Protein AF-A0A3M1LSR7-F1 (afdb_monomer_lite)

pLDDT: mean 83.46, std 18.23, range [36.19, 96.94]

Radius of gyration: 15.47 Å; chains: 1; bounding box: 31×16×43 Å

Secondary structure (DSSP, 8-state):
----S-S--STT------PPTTSPPEEEEEEEEEESSS-HHHHHT--TT--HHHHHHIIIIISGGGEEEEEEEEEEE--

Structure (mmCIF, N/CA/C/O backbone):
data_AF-A0A3M1LSR7-F1
#
_entry.id   AF-A0A3M1LSR7-F1
#
loop_
_atom_site.group_PDB
_atom_site.id
_atom_site.type_symbol
_atom_site.label_atom_id
_atom_site.label_alt_id
_atom_site.label_comp_id
_atom_site.label_asym_id
_atom_site.label_entity_id
_atom_site.label_seq_id
_atom_site.pdbx_PDB_ins_code
_atom_site.Cartn_x
_atom_site.Cartn_y
_atom_site.Cartn_z
_atom_site.occupancy
_atom_site.B_iso_or_equiv
_atom_site.auth_seq_id
_atom_site.auth_comp_id
_atom_site.auth_asym_id
_atom_site.auth_atom_id
_atom_site.pdbx_PDB_model_num
ATOM 1 N N . MET A 1 1 ? 4.845 -0.290 26.132 1.00 43.28 1 MET A N 1
ATOM 2 C CA . MET A 1 1 ? 4.192 -1.041 25.037 1.00 43.28 1 MET A CA 1
ATOM 3 C C . MET A 1 1 ? 4.572 -0.393 23.699 1.00 43.28 1 MET A C 1
ATOM 5 O O . MET A 1 1 ? 3.744 0.222 23.053 1.00 43.28 1 MET A O 1
ATOM 9 N N . PHE A 1 2 ? 5.864 -0.439 23.351 1.00 41.81 2 PHE A N 1
ATOM 10 C CA . PHE A 1 2 ? 6.456 0.091 22.101 1.00 41.81 2 PHE A CA 1
ATOM 11 C C . PHE A 1 2 ? 7.738 -0.698 21.758 1.00 41.81 2 PHE A C 1
ATOM 13 O O . PHE A 1 2 ? 8.712 -0.172 21.242 1.00 41.81 2 PHE A O 1
ATOM 20 N N . ARG A 1 3 ? 7.822 -1.968 22.150 1.00 36.19 3 ARG A N 1
ATOM 21 C CA . ARG A 1 3 ? 9.008 -2.788 21.891 1.00 36.19 3 ARG A CA 1
ATOM 22 C C . ARG A 1 3 ? 8.530 -4.196 21.625 1.00 36.19 3 ARG A C 1
ATOM 24 O O . ARG A 1 3 ? 8.197 -4.891 22.570 1.00 36.19 3 ARG A O 1
ATOM 31 N N . ASP A 1 4 ? 8.287 -4.459 20.346 1.00 39.53 4 ASP A N 1
ATOM 32 C CA . ASP A 1 4 ? 8.533 -5.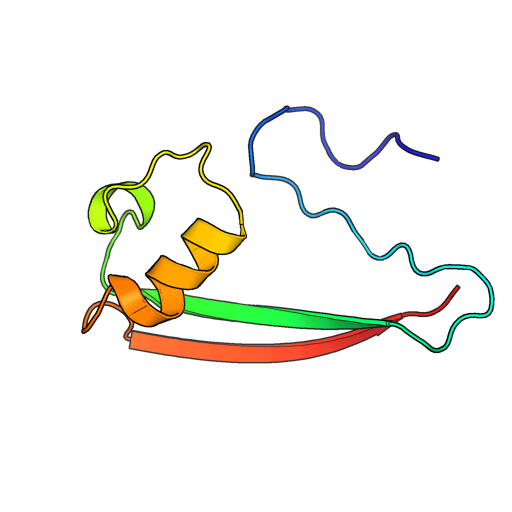739 19.663 1.00 39.53 4 ASP A CA 1
ATOM 33 C C . ASP A 1 4 ? 7.851 -5.764 18.287 1.00 39.53 4 ASP A C 1
ATOM 35 O O . ASP A 1 4 ? 7.148 -6.698 17.923 1.00 39.53 4 ASP A O 1
ATOM 39 N N . MET A 1 5 ? 8.089 -4.723 17.479 1.00 42.78 5 MET A N 1
ATOM 40 C CA . MET A 1 5 ? 7.910 -4.805 16.024 1.00 42.78 5 MET A CA 1
ATOM 41 C C . MET A 1 5 ? 9.151 -4.262 15.314 1.00 42.78 5 MET A C 1
ATOM 43 O O . MET A 1 5 ? 9.159 -3.193 14.714 1.00 42.78 5 MET A O 1
ATOM 47 N N . GLY A 1 6 ? 10.209 -5.066 15.446 1.00 40.22 6 GLY A N 1
ATOM 48 C CA . GLY A 1 6 ? 11.363 -5.169 14.560 1.00 40.22 6 GLY A CA 1
ATOM 49 C C . GLY A 1 6 ? 12.381 -4.027 14.620 1.00 40.22 6 GLY A C 1
ATOM 50 O O . GLY A 1 6 ? 12.128 -2.867 14.306 1.00 40.22 6 GLY A O 1
ATOM 51 N N . ALA A 1 7 ? 13.586 -4.404 15.018 1.00 36.62 7 ALA A N 1
ATOM 52 C CA . ALA A 1 7 ? 14.767 -3.569 15.009 1.00 36.62 7 ALA A CA 1
ATOM 53 C C . ALA A 1 7 ? 15.291 -3.387 13.575 1.00 36.62 7 ALA A C 1
ATOM 55 O O . ALA A 1 7 ? 15.945 -4.281 13.058 1.00 36.62 7 ALA A O 1
ATOM 56 N N . ALA A 1 8 ? 14.999 -2.247 12.953 1.00 39.22 8 ALA A N 1
ATOM 57 C CA . ALA A 1 8 ? 15.855 -1.543 11.989 1.00 39.22 8 ALA A CA 1
ATOM 58 C C . ALA A 1 8 ? 15.070 -0.323 11.492 1.00 39.22 8 ALA A C 1
ATOM 60 O O . ALA A 1 8 ? 13.964 -0.478 10.991 1.00 39.22 8 ALA A O 1
ATOM 61 N N . GLY A 1 9 ? 15.605 0.887 11.657 1.00 42.59 9 GLY A N 1
ATOM 62 C CA . GLY A 1 9 ? 14.995 2.150 11.218 1.00 42.59 9 GLY A CA 1
ATOM 63 C C . GLY A 1 9 ? 14.937 2.331 9.695 1.00 42.59 9 GLY A C 1
ATOM 64 O O . GLY A 1 9 ? 15.328 3.377 9.190 1.00 42.59 9 GLY A O 1
ATOM 65 N N . GLU A 1 10 ? 14.470 1.317 8.975 1.00 51.00 10 GLU A N 1
ATOM 66 C CA . GLU A 1 10 ? 14.175 1.328 7.547 1.00 51.00 10 GLU A CA 1
ATOM 67 C C . GLU A 1 10 ? 12.651 1.254 7.361 1.00 51.00 10 GLU A C 1
ATOM 69 O O . GLU A 1 10 ? 11.926 0.792 8.243 1.00 51.00 10 GLU A O 1
ATOM 74 N N . ASN A 1 11 ? 12.138 1.690 6.210 1.00 51.97 11 ASN A N 1
ATOM 75 C CA . ASN A 1 11 ? 10.703 1.725 5.880 1.00 51.97 11 ASN A CA 1
ATOM 76 C C . ASN A 1 11 ? 10.035 0.327 5.753 1.00 51.97 11 ASN A C 1
ATOM 78 O O . ASN A 1 11 ? 9.058 0.169 5.025 1.00 51.97 11 ASN A O 1
ATOM 82 N N . GLY A 1 12 ? 10.579 -0.704 6.405 1.00 50.69 12 GLY A N 1
ATOM 83 C CA . GLY A 1 12 ? 10.275 -2.115 6.173 1.00 50.69 12 GLY A CA 1
ATOM 84 C C . GLY A 1 12 ? 9.334 -2.776 7.177 1.00 50.69 12 GLY A C 1
ATOM 85 O O . GLY A 1 12 ? 8.985 -3.938 6.977 1.00 50.69 12 GLY A O 1
ATOM 86 N N . ASN A 1 13 ? 8.899 -2.089 8.237 1.00 59.12 13 ASN A N 1
ATOM 87 C CA . ASN A 1 13 ? 8.197 -2.765 9.329 1.00 59.12 13 ASN A CA 1
ATOM 88 C C . ASN A 1 13 ? 6.711 -2.421 9.400 1.00 59.12 13 ASN A C 1
ATOM 90 O O . ASN A 1 13 ? 6.312 -1.261 9.504 1.00 59.12 13 ASN A O 1
ATOM 94 N N . HIS A 1 14 ? 5.881 -3.465 9.398 1.00 68.06 14 HIS A N 1
ATOM 95 C CA . HIS A 1 14 ? 4.450 -3.348 9.636 1.00 68.06 14 HIS A CA 1
ATOM 96 C C . HIS A 1 14 ? 4.185 -3.048 11.118 1.00 68.06 14 HIS A C 1
ATOM 98 O O . HIS A 1 14 ? 4.393 -3.905 11.975 1.00 68.06 14 HIS A O 1
ATOM 104 N N . GLY A 1 15 ? 3.717 -1.835 11.419 1.00 74.31 15 GLY A N 1
ATOM 105 C CA . GLY A 1 15 ? 3.151 -1.496 12.724 1.00 74.31 15 GLY A CA 1
ATOM 106 C C . GLY A 1 15 ? 1.732 -2.047 12.824 1.00 74.31 15 GLY A C 1
ATOM 107 O O . GLY A 1 15 ? 0.842 -1.577 12.118 1.00 74.31 15 GLY A O 1
ATOM 108 N N . GLY A 1 16 ? 1.534 -3.065 13.660 1.00 79.50 16 GLY A N 1
ATOM 109 C CA . GLY A 1 16 ? 0.245 -3.737 13.811 1.00 79.50 16 GLY A CA 1
ATOM 110 C C . GLY A 1 16 ? -0.870 -2.845 14.386 1.00 79.50 16 GLY A C 1
ATOM 111 O O . GLY A 1 16 ? -0.629 -1.705 14.793 1.00 79.50 16 GLY A O 1
ATOM 112 N N . PRO A 1 17 ? -2.109 -3.363 14.452 1.00 82.31 17 PRO A N 1
ATOM 113 C CA . PRO A 1 17 ? -3.268 -2.628 14.952 1.00 82.31 17 PRO A CA 1
ATOM 114 C C . PRO A 1 17 ? -3.091 -2.064 16.371 1.00 82.31 17 PRO A C 1
ATOM 116 O O . PRO A 1 17 ? -2.789 -2.790 17.318 1.00 82.31 17 PRO A O 1
ATOM 119 N N . CYS A 1 18 ? -3.338 -0.764 16.540 1.00 86.31 18 CYS A N 1
ATOM 120 C CA . CYS A 1 18 ? -3.361 -0.095 17.843 1.00 86.31 18 CYS A CA 1
ATOM 121 C C . CYS A 1 18 ? -4.498 0.947 17.918 1.00 86.31 18 CYS A C 1
ATOM 123 O O . CYS A 1 18 ? -4.218 2.142 18.035 1.00 86.31 18 CYS A O 1
ATOM 125 N N . PRO A 1 19 ? -5.773 0.528 17.800 1.00 86.81 19 PRO A N 1
ATOM 126 C CA . PRO A 1 19 ? -6.904 1.435 17.957 1.00 86.81 19 PRO A CA 1
ATOM 127 C C . PRO A 1 19 ? -7.007 1.922 19.417 1.00 86.81 19 PRO A C 1
ATOM 129 O O . PRO A 1 19 ? -6.584 1.193 20.330 1.00 86.81 19 PRO A O 1
ATOM 132 N N . PRO A 1 20 ? -7.542 3.133 19.658 1.00 88.94 20 PRO A N 1
ATOM 133 C CA . PRO A 1 20 ? -7.868 3.605 20.999 1.00 88.94 20 PRO A CA 1
ATOM 134 C C . PRO A 1 20 ? -8.866 2.676 21.700 1.00 88.94 20 PRO A C 1
ATOM 136 O O . PRO A 1 20 ? -9.682 2.017 21.058 1.00 88.94 20 PRO A O 1
ATOM 139 N N . VAL A 1 21 ? -8.785 2.615 23.030 1.00 89.50 21 VAL A N 1
ATOM 140 C CA . VAL A 1 21 ? -9.710 1.805 23.836 1.00 89.50 21 VAL A CA 1
ATOM 141 C C . VAL A 1 21 ? -11.104 2.418 23.764 1.00 89.50 21 VAL A C 1
ATOM 143 O O . VAL A 1 21 ? -11.261 3.602 24.058 1.00 89.50 21 VAL A O 1
ATOM 146 N N . GLY A 1 22 ? -12.106 1.605 23.428 1.00 89.06 22 GLY A N 1
ATOM 147 C CA . GLY A 1 22 ? -13.507 2.034 23.377 1.00 89.06 22 GLY A CA 1
ATOM 148 C C . GLY A 1 22 ? -13.935 2.760 22.096 1.00 89.06 22 GLY A C 1
ATOM 149 O O . GLY A 1 22 ? -15.121 3.062 21.959 1.00 89.06 22 GLY A O 1
ATOM 150 N N . ASP A 1 23 ? -13.023 2.991 21.146 1.00 91.12 23 ASP A N 1
ATOM 151 C CA . ASP A 1 23 ? -13.390 3.446 19.802 1.00 91.12 23 ASP A CA 1
ATOM 152 C C . ASP A 1 23 ? -14.029 2.294 18.995 1.00 91.12 23 ASP A C 1
ATOM 154 O O . ASP A 1 23 ? -13.721 1.116 19.225 1.00 91.12 23 ASP A O 1
ATOM 158 N N . PRO A 1 24 ? -14.908 2.594 18.016 1.00 93.25 24 PRO A N 1
ATOM 159 C CA . PRO A 1 24 ? -15.394 1.588 17.074 1.00 93.25 24 PRO A CA 1
ATOM 160 C C . PRO A 1 24 ? -14.226 0.861 16.384 1.00 93.25 24 PRO A C 1
ATOM 162 O O . PRO A 1 24 ? -13.204 1.496 16.125 1.00 93.25 24 PRO A O 1
ATOM 165 N N . PRO A 1 25 ? -14.347 -0.435 16.025 1.00 94.25 25 PRO A N 1
ATOM 166 C CA . PRO A 1 25 ? -13.264 -1.168 15.373 1.00 94.25 25 PRO A CA 1
ATOM 167 C C . PRO A 1 25 ? -12.688 -0.429 14.156 1.00 94.25 25 PRO A C 1
ATOM 169 O O . PRO A 1 25 ? -13.408 -0.098 13.214 1.00 94.25 25 PRO A O 1
ATOM 172 N N . HI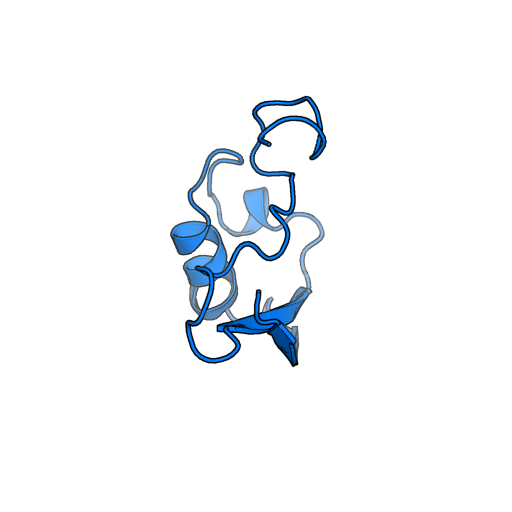S A 1 26 ? -11.374 -0.201 14.155 1.00 94.12 26 HIS A N 1
ATOM 173 C CA . HIS A 1 26 ? -10.685 0.461 13.051 1.00 94.12 26 HIS A CA 1
ATOM 174 C C . HIS A 1 26 ? -10.611 -0.463 11.836 1.00 94.12 26 HIS A C 1
ATOM 176 O O . HIS A 1 26 ? -10.425 -1.675 11.969 1.00 94.12 26 HIS A O 1
ATOM 182 N N . HIS A 1 27 ? -10.706 0.124 10.643 1.00 95.38 27 HIS A N 1
ATOM 183 C CA . HIS A 1 27 ? -10.562 -0.584 9.375 1.00 95.38 27 HIS A CA 1
ATOM 184 C C . HIS A 1 27 ? -9.100 -0.573 8.916 1.00 95.38 27 HIS A C 1
ATOM 186 O O . HIS A 1 27 ? -8.513 0.482 8.681 1.00 95.38 27 HIS A O 1
ATOM 192 N N . TYR A 1 28 ? -8.534 -1.757 8.725 1.00 93.44 28 TYR A N 1
ATOM 193 C CA . TYR A 1 28 ? -7.194 -1.980 8.197 1.00 93.44 28 TYR A CA 1
ATOM 194 C C . TYR A 1 28 ? -7.318 -2.501 6.767 1.00 93.44 28 TYR A C 1
ATOM 196 O O . TYR A 1 28 ? -7.726 -3.642 6.545 1.00 93.44 28 TYR A O 1
ATOM 204 N N . VAL A 1 29 ? -7.009 -1.644 5.792 1.00 94.06 29 VAL A N 1
ATOM 205 C CA . VAL A 1 29 ? -7.120 -1.966 4.364 1.00 94.06 29 VAL A CA 1
ATOM 206 C C . VAL A 1 29 ? -5.776 -2.465 3.850 1.00 94.06 29 VAL A C 1
ATOM 208 O O . VAL A 1 29 ? -4.817 -1.703 3.731 1.00 94.06 29 VAL A O 1
ATOM 211 N N . PHE A 1 30 ? -5.719 -3.742 3.502 1.00 92.56 30 PHE A N 1
ATOM 212 C CA . PHE A 1 30 ? -4.552 -4.362 2.894 1.00 92.56 30 PHE A CA 1
ATOM 213 C C . PHE A 1 30 ? -4.711 -4.338 1.383 1.00 92.56 30 PHE A C 1
ATOM 215 O O . PHE A 1 30 ? -5.783 -4.633 0.860 1.00 92.56 30 PHE A O 1
ATOM 222 N N . THR A 1 31 ? -3.651 -3.963 0.672 1.00 93.19 31 THR A N 1
ATOM 223 C CA . THR A 1 31 ? -3.651 -3.919 -0.790 1.00 93.19 31 THR A CA 1
ATOM 224 C C . THR A 1 31 ? -2.388 -4.558 -1.336 1.00 93.19 31 THR A C 1
ATOM 226 O O . THR A 1 31 ? -1.286 -4.158 -0.969 1.00 93.19 31 THR A O 1
ATOM 229 N N . LEU A 1 32 ? -2.563 -5.512 -2.242 1.00 93.38 32 LEU A N 1
ATOM 230 C CA . LEU A 1 32 ? -1.500 -6.125 -3.021 1.00 93.38 32 LEU A CA 1
ATOM 231 C C . LEU A 1 32 ? -1.515 -5.539 -4.434 1.00 93.38 32 LEU A 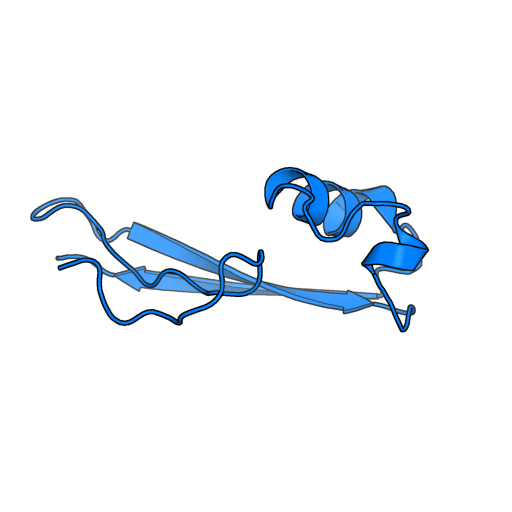C 1
ATOM 233 O O . LEU A 1 32 ? -2.580 -5.379 -5.034 1.00 93.38 32 LEU A O 1
ATOM 237 N N . TYR A 1 33 ? -0.328 -5.247 -4.960 1.00 94.56 33 TYR A N 1
ATOM 238 C CA . TYR A 1 33 ? -0.116 -4.743 -6.315 1.00 94.56 33 TYR A CA 1
ATOM 239 C C . TYR A 1 33 ? 0.734 -5.752 -7.088 1.00 94.56 33 TYR A C 1
ATOM 241 O O . TYR A 1 33 ? 1.790 -6.161 -6.608 1.00 94.56 33 TYR A O 1
ATOM 249 N N . ALA A 1 34 ? 0.282 -6.143 -8.276 1.00 96.31 34 ALA A N 1
ATOM 250 C CA . ALA A 1 34 ? 1.064 -6.939 -9.214 1.00 96.3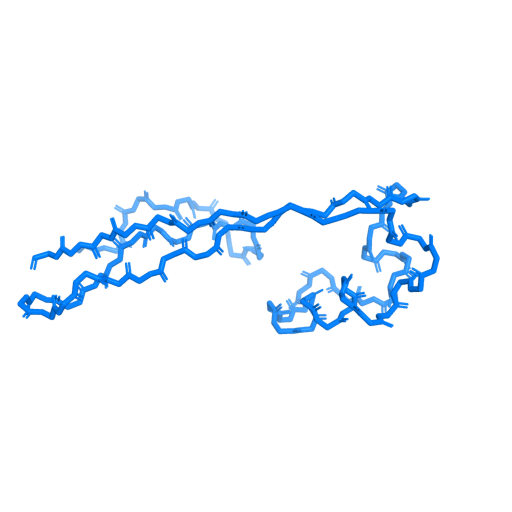1 34 ALA A CA 1
ATOM 251 C C . ALA A 1 34 ? 1.747 -5.993 -10.205 1.00 96.31 34 ALA A C 1
ATOM 253 O O . ALA A 1 34 ? 1.064 -5.229 -10.889 1.00 96.31 34 ALA A O 1
ATOM 254 N N . LEU A 1 35 ? 3.078 -6.030 -10.267 1.00 96.25 35 LEU A N 1
ATOM 255 C CA . LEU A 1 35 ? 3.879 -5.113 -11.077 1.00 96.25 35 LEU A CA 1
ATOM 256 C C . LEU A 1 35 ? 4.690 -5.873 -12.131 1.00 96.25 35 LEU A C 1
ATOM 258 O O . LEU A 1 35 ? 5.274 -6.911 -11.832 1.00 96.25 35 LEU A O 1
ATOM 262 N N . ALA A 1 36 ? 4.783 -5.319 -13.339 1.00 96.94 36 ALA A N 1
ATOM 263 C CA . ALA A 1 36 ? 5.622 -5.814 -14.434 1.00 96.94 36 ALA A CA 1
ATOM 264 C C . ALA A 1 36 ? 7.066 -5.280 -14.370 1.00 96.94 36 ALA A C 1
ATOM 266 O O . ALA A 1 36 ? 7.736 -5.151 -15.393 1.00 96.94 36 ALA A O 1
ATOM 267 N N . VAL A 1 37 ? 7.542 -4.926 -13.175 1.00 95.69 37 VAL A N 1
ATOM 268 C CA . VAL A 1 37 ? 8.905 -4.441 -12.939 1.00 95.69 37 VAL A CA 1
ATOM 269 C C . VAL A 1 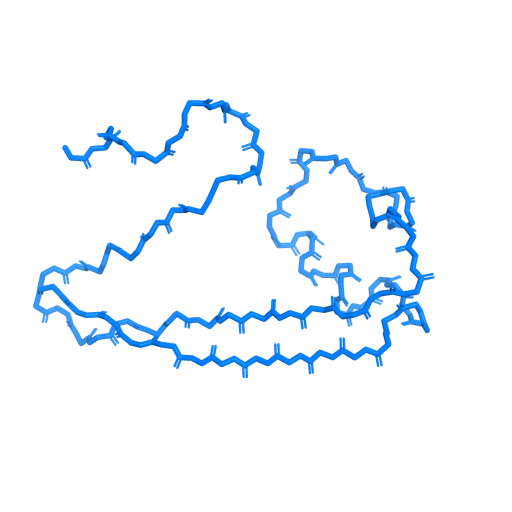37 ? 9.541 -5.217 -11.788 1.00 95.69 37 VAL A C 1
ATOM 271 O O . VAL A 1 37 ? 8.856 -5.518 -10.810 1.00 95.69 37 VAL A O 1
ATOM 274 N N . PRO A 1 38 ? 10.844 -5.533 -11.870 1.00 95.50 38 PRO A N 1
ATOM 275 C CA . PRO A 1 38 ? 11.536 -6.275 -10.818 1.00 95.50 38 PRO A CA 1
ATOM 276 C C . PRO A 1 38 ? 11.867 -5.409 -9.593 1.00 95.50 38 PRO A C 1
ATOM 278 O O . PRO A 1 38 ? 11.999 -5.934 -8.492 1.00 95.50 38 PRO A O 1
ATOM 281 N N . ASP A 1 39 ? 11.997 -4.091 -9.773 1.00 93.44 39 ASP A N 1
ATOM 282 C CA . ASP A 1 39 ? 12.305 -3.136 -8.708 1.00 93.44 39 ASP A CA 1
ATOM 283 C C . ASP A 1 39 ? 11.432 -1.885 -8.859 1.00 93.44 39 ASP A C 1
ATOM 285 O O . ASP A 1 39 ? 11.586 -1.097 -9.795 1.00 93.44 39 ASP A O 1
ATOM 289 N N . VAL A 1 40 ? 10.506 -1.704 -7.915 1.00 91.50 40 VAL A N 1
ATOM 290 C CA . VAL A 1 40 ? 9.575 -0.571 -7.900 1.00 91.50 40 VAL A CA 1
ATOM 291 C C . VAL A 1 40 ? 10.258 0.759 -7.583 1.00 91.50 40 VAL A C 1
ATOM 293 O O . VAL A 1 40 ? 9.839 1.795 -8.088 1.00 91.50 40 VAL A O 1
ATOM 296 N N . VAL A 1 41 ? 11.311 0.747 -6.764 1.00 93.06 41 VAL A N 1
ATOM 297 C CA . VAL A 1 41 ? 12.028 1.953 -6.332 1.00 93.06 41 VAL A CA 1
ATOM 298 C C . VAL A 1 41 ? 12.799 2.523 -7.516 1.00 93.06 41 VAL A C 1
ATOM 300 O O . VAL A 1 41 ? 12.688 3.714 -7.807 1.00 93.06 41 VAL A O 1
ATOM 303 N N . ALA A 1 42 ? 13.512 1.655 -8.240 1.00 93.31 42 ALA A N 1
ATOM 304 C CA . ALA A 1 42 ? 14.218 2.025 -9.460 1.00 93.31 42 ALA A CA 1
ATOM 305 C C . ALA A 1 42 ? 13.247 2.460 -10.569 1.00 93.31 42 ALA A C 1
ATOM 307 O O . ALA A 1 42 ? 13.441 3.516 -11.165 1.00 93.31 42 ALA A O 1
ATOM 308 N N . ALA A 1 43 ? 12.177 1.690 -10.808 1.00 92.69 43 ALA A N 1
ATOM 309 C CA . ALA A 1 43 ? 11.200 1.993 -11.855 1.00 92.69 43 ALA A CA 1
ATOM 310 C C . ALA A 1 43 ? 10.450 3.314 -11.619 1.00 92.69 43 ALA A C 1
ATOM 312 O O . ALA A 1 43 ? 10.181 4.045 -12.568 1.00 92.69 43 ALA A O 1
ATOM 313 N N . ALA A 1 44 ? 10.127 3.637 -10.364 1.00 92.38 44 ALA A N 1
ATOM 314 C CA . ALA A 1 44 ? 9.449 4.881 -10.015 1.00 92.38 44 ALA A CA 1
ATOM 315 C C . ALA A 1 44 ? 10.405 6.070 -9.804 1.00 92.38 44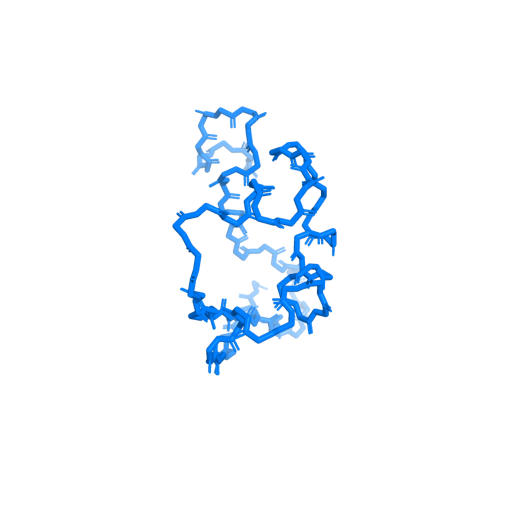 ALA A C 1
ATOM 317 O O . ALA A 1 44 ? 9.935 7.192 -9.621 1.00 92.38 44 ALA A O 1
ATOM 318 N N . GLY A 1 45 ? 11.726 5.849 -9.795 1.00 93.75 45 GLY A N 1
ATOM 319 C CA . GLY A 1 45 ? 12.718 6.903 -9.564 1.00 93.75 45 GLY A CA 1
ATOM 320 C C . GLY A 1 45 ? 12.610 7.561 -8.183 1.00 93.75 45 GLY A C 1
ATOM 321 O O . GLY A 1 45 ? 12.901 8.748 -8.043 1.00 93.75 45 GLY A O 1
ATOM 322 N N . ILE A 1 46 ? 12.164 6.818 -7.166 1.00 91.38 46 ILE A N 1
ATOM 323 C CA . ILE A 1 46 ? 11.969 7.332 -5.801 1.00 91.38 46 ILE A CA 1
ATOM 324 C C . ILE A 1 46 ? 13.053 6.813 -4.852 1.00 91.38 46 ILE A C 1
ATOM 326 O O . ILE A 1 46 ? 13.612 5.745 -5.082 1.00 91.38 46 ILE A O 1
ATOM 330 N N . PRO A 1 47 ? 13.372 7.520 -3.756 1.00 90.12 47 PRO A N 1
ATOM 331 C CA . PRO A 1 47 ? 14.285 6.991 -2.750 1.00 90.12 47 PRO A CA 1
ATOM 332 C C . PRO A 1 47 ? 13.621 5.874 -1.929 1.00 90.12 47 PRO A C 1
ATOM 334 O O . PRO A 1 47 ? 12.434 5.945 -1.611 1.00 90.12 47 PRO A O 1
ATOM 337 N N . LYS A 1 48 ? 14.409 4.884 -1.478 1.00 86.81 48 LYS A N 1
ATOM 338 C CA . LYS A 1 48 ? 13.950 3.844 -0.526 1.00 86.81 48 LYS A CA 1
ATOM 339 C C . LYS A 1 48 ? 13.398 4.438 0.775 1.00 86.81 48 LYS A C 1
ATOM 341 O O . LYS A 1 48 ? 12.513 3.857 1.394 1.00 86.81 48 LYS A O 1
ATOM 346 N N . THR A 1 49 ? 13.905 5.608 1.161 1.00 85.88 49 THR A N 1
ATOM 347 C CA . THR A 1 49 ? 13.470 6.387 2.327 1.00 85.88 49 THR A CA 1
ATOM 348 C C . THR A 1 49 ? 12.195 7.204 2.078 1.00 85.88 49 THR A C 1
ATOM 350 O O . THR A 1 49 ? 11.756 7.932 2.966 1.00 85.88 49 THR A O 1
ATOM 353 N N . GLY A 1 50 ? 11.582 7.094 0.893 1.00 84.75 50 GLY A N 1
ATOM 354 C CA . GLY A 1 50 ? 10.342 7.779 0.543 1.00 84.75 50 GLY A CA 1
ATOM 355 C C . GLY A 1 50 ? 9.194 7.469 1.508 1.00 84.75 50 GLY A C 1
ATOM 356 O O . GLY A 1 50 ? 9.126 6.395 2.103 1.00 84.75 50 GLY A O 1
ATOM 357 N N . SER A 1 51 ? 8.272 8.418 1.663 1.00 89.06 51 SER A N 1
ATOM 358 C CA . SER A 1 51 ? 7.113 8.241 2.541 1.00 89.06 51 SER A CA 1
ATOM 359 C C . SER A 1 51 ? 6.134 7.203 1.985 1.00 89.06 51 SER A C 1
ATOM 361 O O . SER A 1 51 ? 6.024 7.015 0.772 1.00 89.06 51 SER A O 1
ATOM 363 N N . ALA A 1 52 ? 5.334 6.586 2.859 1.00 86.00 52 ALA A N 1
ATOM 364 C CA . ALA A 1 52 ? 4.276 5.663 2.438 1.00 86.00 52 ALA A CA 1
ATOM 365 C C . ALA A 1 52 ? 3.286 6.307 1.441 1.00 86.00 52 ALA A C 1
ATOM 367 O O . ALA A 1 52 ? 2.796 5.641 0.529 1.00 86.00 52 ALA A O 1
ATOM 368 N N . ALA A 1 53 ? 3.030 7.615 1.569 1.00 89.50 53 ALA A N 1
ATOM 369 C CA . ALA A 1 53 ? 2.193 8.361 0.633 1.00 89.50 53 ALA A CA 1
ATOM 370 C C . ALA A 1 53 ? 2.816 8.441 -0.772 1.00 89.50 53 ALA A C 1
ATOM 372 O O . ALA A 1 53 ? 2.107 8.246 -1.758 1.00 89.50 53 ALA A O 1
ATOM 373 N N . LEU A 1 54 ? 4.133 8.663 -0.871 1.00 91.56 54 LEU A N 1
ATOM 374 C CA . LEU A 1 54 ? 4.852 8.667 -2.148 1.00 91.56 54 LEU A CA 1
ATOM 375 C C . LEU A 1 54 ? 4.801 7.288 -2.814 1.00 91.56 54 LEU A C 1
ATOM 377 O O . LEU A 1 54 ? 4.451 7.192 -3.988 1.00 91.56 54 LEU A O 1
ATOM 381 N N . PHE A 1 55 ? 5.074 6.225 -2.052 1.00 91.19 55 PHE A N 1
ATOM 382 C CA . PHE A 1 55 ? 4.955 4.848 -2.539 1.00 91.19 55 PHE A CA 1
ATOM 383 C C . PHE A 1 55 ? 3.538 4.537 -3.040 1.00 91.19 55 PHE A C 1
ATOM 385 O O . PHE A 1 55 ? 3.364 3.988 -4.126 1.00 91.19 55 PHE A O 1
ATOM 392 N N . SER A 1 56 ? 2.508 4.942 -2.293 1.00 89.69 56 SER A N 1
ATOM 393 C CA . SER A 1 56 ? 1.116 4.766 -2.715 1.00 89.69 56 SER A CA 1
ATOM 394 C C . SER A 1 56 ? 0.802 5.540 -3.999 1.00 89.69 56 SER A C 1
ATOM 396 O O . SER A 1 56 ? 0.170 4.998 -4.907 1.00 89.69 56 SER A O 1
ATOM 398 N N . PHE A 1 57 ? 1.272 6.784 -4.121 1.00 93.00 57 PHE A N 1
ATOM 399 C CA . PHE A 1 57 ? 1.077 7.578 -5.330 1.00 93.00 57 PHE A CA 1
ATOM 400 C C . PHE A 1 57 ? 1.691 6.896 -6.557 1.00 93.00 57 PHE A C 1
ATOM 402 O O . PHE A 1 57 ? 0.995 6.710 -7.556 1.00 93.00 57 PHE A O 1
ATOM 409 N N . VAL A 1 58 ? 2.952 6.455 -6.485 1.00 94.56 58 VAL A N 1
ATOM 410 C CA . VAL A 1 58 ? 3.609 5.825 -7.641 1.00 94.56 58 VAL A CA 1
ATOM 411 C C . VAL A 1 58 ? 2.959 4.495 -8.015 1.00 94.56 58 VAL A C 1
ATOM 413 O O . VAL A 1 58 ? 2.715 4.262 -9.196 1.00 94.56 58 VAL A O 1
ATOM 416 N N . LEU A 1 59 ? 2.568 3.677 -7.031 1.00 94.00 59 LEU A N 1
ATOM 417 C CA . LEU A 1 59 ? 1.879 2.405 -7.269 1.00 94.00 59 LEU A CA 1
ATOM 418 C C . LEU A 1 59 ? 0.516 2.587 -7.945 1.00 94.00 59 LEU A C 1
ATOM 420 O O . LEU A 1 59 ? 0.125 1.742 -8.738 1.00 94.00 59 LEU A O 1
ATOM 424 N N . ASN A 1 60 ? -0.215 3.665 -7.640 1.00 89.94 60 ASN A N 1
ATOM 425 C CA . ASN A 1 60 ? -1.552 3.895 -8.199 1.00 89.94 60 ASN A CA 1
ATOM 426 C C . ASN A 1 60 ? -1.558 4.779 -9.457 1.00 89.94 60 ASN A C 1
ATOM 428 O O . ASN A 1 60 ? -2.546 4.760 -10.190 1.00 89.94 60 ASN A O 1
ATOM 432 N N . LYS A 1 61 ? -0.530 5.610 -9.673 1.00 89.06 61 LYS A N 1
ATOM 433 C CA . LYS A 1 61 ? -0.522 6.649 -10.723 1.00 89.06 61 LYS A CA 1
ATOM 434 C C . LYS A 1 61 ? 0.795 6.787 -11.485 1.00 89.06 61 LYS A C 1
ATOM 436 O O . LYS A 1 61 ? 0.762 7.233 -12.624 1.00 89.06 61 LYS A O 1
ATOM 441 N N . GLY A 1 62 ? 1.931 6.449 -10.878 1.00 88.81 62 GLY A N 1
ATOM 442 C CA . GLY A 1 62 ? 3.259 6.696 -11.453 1.00 88.81 62 GLY A CA 1
ATOM 443 C C . GLY A 1 62 ? 3.775 5.592 -12.375 1.00 88.81 62 GLY A C 1
ATOM 444 O O . GLY A 1 62 ? 4.534 5.881 -13.290 1.00 88.81 62 GLY A O 1
ATOM 445 N N . LEU A 1 63 ? 3.362 4.341 -12.156 1.00 89.94 63 LEU A N 1
ATOM 446 C CA . LEU A 1 63 ? 3.893 3.182 -12.889 1.00 89.94 63 LEU A CA 1
ATOM 447 C C . LEU A 1 63 ? 3.191 2.888 -14.227 1.00 89.94 63 LEU A C 1
ATOM 449 O O . LEU A 1 63 ? 3.683 2.060 -14.989 1.00 89.94 63 LEU A O 1
ATOM 453 N N . GLY A 1 64 ? 2.070 3.552 -14.530 1.00 89.38 64 GLY A N 1
ATOM 454 C CA . GLY A 1 64 ? 1.338 3.367 -15.791 1.00 89.38 64 GLY A CA 1
ATOM 455 C C . GLY A 1 64 ? 1.019 1.895 -16.079 1.00 89.38 64 GLY A C 1
ATOM 456 O O . GLY A 1 64 ? 0.530 1.181 -15.202 1.00 89.38 64 GLY A O 1
ATOM 457 N N . ASP A 1 65 ? 1.361 1.442 -17.286 1.00 93.50 65 ASP A N 1
ATOM 458 C CA . ASP A 1 65 ? 1.120 0.073 -17.770 1.00 93.50 65 ASP A CA 1
ATOM 459 C C . ASP A 1 65 ? 1.919 -1.004 -17.015 1.00 93.50 65 ASP A C 1
ATOM 461 O O . ASP A 1 65 ? 1.643 -2.195 -17.151 1.00 93.50 65 ASP A O 1
ATOM 465 N N . ALA A 1 66 ? 2.898 -0.616 -16.188 1.00 94.75 66 ALA A N 1
ATOM 466 C CA . ALA A 1 66 ? 3.607 -1.566 -15.338 1.00 94.75 66 ALA A CA 1
ATOM 467 C C . ALA A 1 66 ? 2.765 -2.045 -14.143 1.00 94.75 66 ALA A C 1
ATOM 469 O O . ALA A 1 66 ? 3.134 -3.038 -13.516 1.00 94.75 66 ALA A O 1
ATOM 470 N N . LEU A 1 67 ? 1.647 -1.388 -13.811 1.00 95.62 67 LEU A N 1
ATOM 471 C CA . LEU A 1 67 ? 0.673 -1.920 -12.858 1.00 95.62 67 LEU A CA 1
ATOM 472 C C . LEU A 1 67 ? -0.251 -2.916 -13.569 1.00 95.62 67 LEU A C 1
ATOM 474 O O . LEU A 1 67 ? -1.157 -2.526 -14.298 1.00 95.62 67 LEU A O 1
ATOM 478 N N . LEU A 1 68 ? -0.061 -4.206 -13.300 1.00 95.75 68 LEU A N 1
ATOM 479 C CA . LEU A 1 68 ? -0.833 -5.276 -13.934 1.00 95.75 68 LEU A CA 1
ATOM 480 C C . LEU A 1 68 ? -2.192 -5.489 -13.266 1.00 95.75 68 LEU A C 1
ATOM 482 O O . LEU A 1 68 ? -3.201 -5.698 -13.934 1.00 95.75 68 LEU A O 1
ATOM 486 N N . ALA A 1 69 ? -2.210 -5.488 -11.933 1.00 95.69 69 ALA A N 1
ATOM 487 C CA . ALA A 1 69 ? -3.414 -5.741 -11.154 1.00 95.69 69 ALA A CA 1
ATOM 488 C C . ALA A 1 69 ? -3.284 -5.222 -9.720 1.00 95.69 69 ALA A C 1
ATOM 490 O O . ALA A 1 69 ? -2.187 -4.988 -9.206 1.00 95.69 69 ALA A O 1
ATOM 491 N N . LYS A 1 70 ? -4.433 -5.102 -9.052 1.00 95.50 70 LYS A N 1
ATOM 492 C CA . LYS A 1 70 ? -4.554 -4.737 -7.642 1.00 95.50 70 LYS A CA 1
ATOM 493 C C . LYS A 1 70 ? -5.631 -5.589 -6.981 1.00 95.50 70 LYS A C 1
ATOM 495 O O . LYS A 1 70 ? -6.702 -5.776 -7.551 1.00 95.50 70 LYS A O 1
ATOM 500 N N . ALA A 1 71 ? -5.360 -6.054 -5.769 1.00 96.19 71 ALA A N 1
ATOM 501 C CA . ALA A 1 71 ? -6.334 -6.738 -4.927 1.00 96.19 71 ALA A CA 1
ATOM 502 C C . ALA A 1 71 ? -6.320 -6.124 -3.528 1.00 96.19 71 ALA A C 1
ATOM 504 O O . ALA A 1 71 ? -5.253 -5.787 -3.015 1.00 96.19 71 ALA A O 1
ATOM 505 N N . SER A 1 72 ? -7.489 -5.996 -2.903 1.00 96.06 72 SER A N 1
ATOM 506 C CA . SER A 1 72 ? -7.607 -5.443 -1.556 1.00 96.06 72 SER A CA 1
ATOM 507 C C . SER A 1 72 ? -8.583 -6.244 -0.710 1.00 96.06 72 SER A C 1
ATOM 509 O O . SER A 1 72 ? -9.587 -6.742 -1.215 1.00 96.06 72 SER A O 1
ATOM 511 N N . PHE A 1 73 ? -8.311 -6.308 0.589 1.00 96.19 73 PHE A N 1
ATOM 512 C CA . PHE A 1 73 ? -9.280 -6.732 1.591 1.00 96.19 73 PHE A CA 1
ATOM 513 C C . PHE A 1 73 ? -9.187 -5.824 2.816 1.00 96.19 73 PHE A C 1
ATOM 515 O O . PHE A 1 73 ? -8.157 -5.192 3.066 1.00 96.19 73 PHE A O 1
ATOM 522 N N . THR A 1 74 ? -10.269 -5.773 3.584 1.00 95.88 74 THR A N 1
ATOM 523 C CA . THR A 1 74 ? -10.348 -4.978 4.809 1.00 95.88 74 THR A CA 1
ATOM 524 C C . THR A 1 74 ? -10.532 -5.909 5.993 1.00 95.88 74 THR A C 1
ATOM 526 O O . THR A 1 74 ? -11.433 -6.744 5.987 1.00 95.88 74 THR A O 1
ATOM 529 N N . ALA A 1 75 ? -9.692 -5.749 7.011 1.00 94.00 75 ALA A N 1
ATOM 530 C CA . ALA A 1 75 ? -9.873 -6.368 8.317 1.00 94.00 75 ALA A CA 1
ATOM 531 C C . ALA A 1 75 ? -10.259 -5.301 9.344 1.00 94.00 75 ALA A C 1
ATOM 533 O O . ALA A 1 75 ? -9.891 -4.136 9.203 1.00 94.00 75 ALA A O 1
ATOM 534 N N . THR A 1 76 ? -10.975 -5.692 10.392 1.00 94.75 76 THR A N 1
ATOM 535 C CA . THR A 1 76 ? -11.370 -4.782 11.472 1.00 94.75 76 THR A CA 1
ATOM 536 C C . THR A 1 76 ? -10.789 -5.233 12.802 1.00 94.75 76 THR A C 1
ATOM 538 O O . THR A 1 76 ? -10.796 -6.428 13.094 1.00 94.75 76 THR A O 1
ATOM 541 N N . TYR A 1 77 ? -10.328 -4.291 13.625 1.00 90.62 77 TYR A N 1
ATOM 542 C CA . TYR A 1 77 ? -9.853 -4.571 14.984 1.00 90.62 77 TYR A CA 1
ATOM 543 C C . TYR A 1 77 ? -10.198 -3.416 15.936 1.00 90.62 77 TYR A C 1
ATOM 545 O O . TYR A 1 77 ? -10.010 -2.254 15.581 1.00 90.62 77 TYR A O 1
ATOM 553 N N . GLY A 1 78 ? -10.704 -3.740 17.130 1.00 90.00 78 GLY A N 1
ATOM 554 C CA . GLY A 1 78 ? -11.010 -2.807 18.225 1.00 90.00 78 GLY A CA 1
ATOM 555 C C . GLY A 1 78 ? -10.326 -3.252 19.523 1.00 90.00 78 GLY A C 1
ATOM 556 O O . GLY A 1 78 ? -9.950 -4.422 19.633 1.00 90.00 78 GLY A O 1
ATOM 557 N N . ARG A 1 79 ? -10.134 -2.325 20.471 1.00 84.50 79 ARG A N 1
ATOM 558 C CA . ARG A 1 79 ? -9.449 -2.567 21.751 1.00 84.50 79 ARG A CA 1
ATOM 559 C C . ARG A 1 79 ? -10.352 -2.288 22.948 1.00 84.50 79 ARG A C 1
ATOM 561 O O . ARG A 1 79 ? -11.059 -1.256 22.930 1.00 84.50 79 ARG A O 1
#

Sequence (79 aa):
MFRDMGAAGENGNHGGPCPPVGDPPHHYVFTLYALAVPDVVAAAGIPKTGSAALFSFVLNKGLGDALLAKASFTATYGR

Foldseek 3Di:
DPDDFDDDPFPPTDDDDDDDAPDFWDKDKDKDWQFQDPDQCVQQVHDSRDDPVSVVCCRVPVNPPRGPDMDMDIDTGHD